Protein AF-A0A0N7JVE0-F1 (afdb_monomer_lite)

Organism: NCBI:txid1323664

Secondary structure (DSSP, 8-state):
-EEEEEEEEEETT----EEEEEEEE-SS--HHHHHHHHHHH-TTEEEEEEEEEEE--

Sequence (57 aa):
MTIFVRYEYRQHGKKTVLTGSDTITVAENTPQAILAMLRLLHPQWESFRVIESRLSQ

Foldseek 3Di:
DKKKWKKWFDFPPGPDIDIDIDIDDFPDPDPVRVVVRCCVVCVRTPDMDTPDMDHDD

Radius of gyration: 11.14 Å; chains: 1; bounding box: 28×26×21 Å

Structure (mmCIF, N/CA/C/O backbone):
data_AF-A0A0N7JVE0-F1
#
_entry.id   AF-A0A0N7JVE0-F1
#
loop_
_atom_site.group_PDB
_atom_site.id
_atom_site.type_symbol
_atom_site.label_atom_id
_atom_site.label_alt_id
_atom_site.label_comp_id
_atom_site.label_asym_id
_atom_site.label_entity_id
_atom_site.label_seq_id
_atom_site.pdbx_PDB_ins_code
_atom_site.Cartn_x
_atom_site.Cartn_y
_atom_site.Cartn_z
_atom_site.occupancy
_atom_site.B_iso_or_equiv
_atom_site.auth_seq_id
_atom_site.auth_comp_id
_atom_site.auth_asym_id
_atom_site.auth_atom_id
_atom_site.pdbx_PDB_model_num
ATOM 1 N N . MET A 1 1 ? -13.677 6.367 7.204 1.00 89.19 1 MET A N 1
ATOM 2 C CA . MET A 1 1 ? -13.166 7.653 6.681 1.00 89.19 1 MET A CA 1
ATOM 3 C C . MET A 1 1 ? -12.350 7.406 5.430 1.00 89.19 1 MET A C 1
ATOM 5 O O . MET A 1 1 ? -11.784 6.325 5.307 1.00 89.19 1 MET A O 1
ATOM 9 N N . THR A 1 2 ? -12.257 8.389 4.544 1.00 94.56 2 THR A N 1
ATOM 10 C CA . THR A 1 2 ? -11.508 8.255 3.293 1.00 94.56 2 THR A CA 1
ATOM 11 C C . THR A 1 2 ? -10.197 9.030 3.387 1.00 9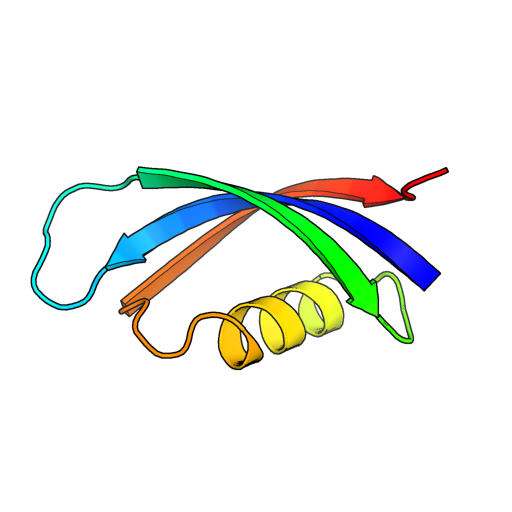4.56 2 THR A C 1
ATOM 13 O O . THR A 1 2 ? -10.180 10.180 3.821 1.00 94.56 2 THR A O 1
ATOM 16 N N . ILE A 1 3 ? -9.086 8.395 3.023 1.00 94.69 3 ILE A N 1
ATOM 17 C CA . ILE A 1 3 ? -7.733 8.947 3.130 1.00 94.69 3 ILE A CA 1
ATOM 18 C C . ILE A 1 3 ? -7.049 8.816 1.775 1.00 94.69 3 ILE A C 1
ATOM 20 O O . ILE A 1 3 ? -6.999 7.730 1.202 1.00 94.69 3 ILE A O 1
ATOM 24 N N . PHE A 1 4 ? -6.501 9.921 1.284 1.00 95.19 4 PHE A N 1
ATOM 25 C CA . PHE A 1 4 ? -5.560 9.918 0.175 1.00 95.19 4 PHE A CA 1
ATOM 26 C C . PHE A 1 4 ? -4.168 9.569 0.695 1.00 95.19 4 PHE A C 1
ATOM 28 O O . PHE A 1 4 ? -3.685 10.183 1.651 1.00 95.19 4 PHE A O 1
ATOM 35 N N . VAL A 1 5 ? -3.509 8.612 0.053 1.00 95.69 5 VAL A N 1
ATOM 36 C CA . VAL A 1 5 ? -2.202 8.106 0.467 1.00 95.69 5 VAL A CA 1
ATOM 37 C C . VAL A 1 5 ? -1.273 8.072 -0.735 1.00 95.69 5 VAL A C 1
ATOM 39 O O . VAL A 1 5 ? -1.613 7.498 -1.765 1.00 95.69 5 VAL A O 1
ATOM 42 N N . ARG A 1 6 ? -0.079 8.646 -0.589 1.00 96.25 6 ARG A N 1
ATOM 43 C CA . ARG A 1 6 ? 1.051 8.466 -1.504 1.00 96.25 6 ARG A CA 1
ATOM 44 C C . ARG A 1 6 ? 2.054 7.509 -0.896 1.00 96.25 6 ARG A C 1
ATOM 46 O O . ARG A 1 6 ? 2.387 7.609 0.287 1.00 96.25 6 ARG A O 1
ATOM 53 N N . TYR A 1 7 ? 2.559 6.604 -1.715 1.00 95.94 7 TYR A N 1
ATOM 54 C CA . TYR A 1 7 ? 3.433 5.533 -1.266 1.00 95.94 7 TYR A CA 1
ATOM 55 C C . TYR A 1 7 ? 4.531 5.228 -2.284 1.00 95.94 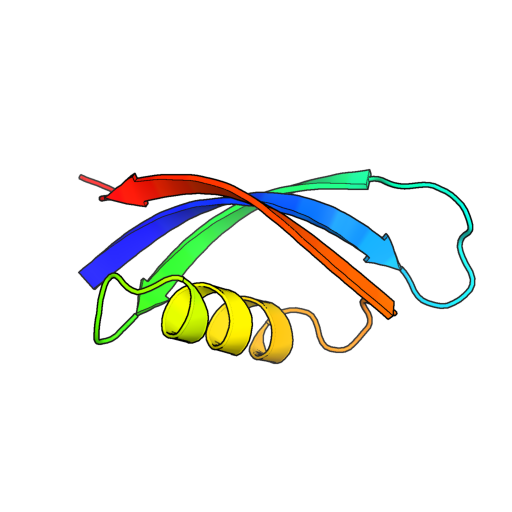7 TYR A C 1
ATOM 57 O O . TYR A 1 7 ? 4.392 5.471 -3.483 1.00 95.94 7 TYR A O 1
ATOM 65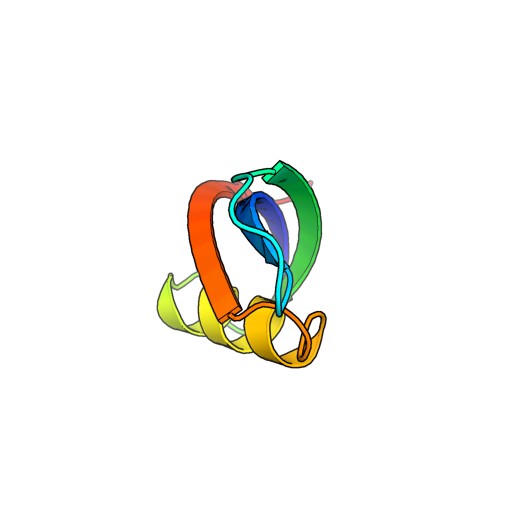 N N . GLU A 1 8 ? 5.621 4.664 -1.779 1.00 96.06 8 GLU A N 1
ATOM 66 C CA . GLU A 1 8 ? 6.616 3.945 -2.566 1.00 96.06 8 GLU A CA 1
ATOM 67 C C . GLU A 1 8 ? 6.367 2.453 -2.408 1.00 96.06 8 GLU A C 1
ATOM 69 O O . GLU A 1 8 ? 6.004 2.003 -1.321 1.00 96.06 8 GLU A O 1
ATOM 74 N N . TYR A 1 9 ? 6.587 1.675 -3.459 1.00 94.81 9 TYR A N 1
ATOM 75 C CA . TYR A 1 9 ? 6.463 0.227 -3.406 1.00 94.81 9 TYR A CA 1
ATOM 76 C C . TYR A 1 9 ? 7.454 -0.473 -4.330 1.00 94.81 9 TYR A C 1
ATOM 78 O O . TYR A 1 9 ? 7.976 0.099 -5.288 1.00 94.81 9 TYR A O 1
ATOM 86 N N . ARG A 1 10 ? 7.698 -1.748 -4.044 1.00 94.00 10 ARG A N 1
ATOM 87 C CA . ARG A 1 10 ? 8.458 -2.669 -4.882 1.00 94.00 10 ARG A CA 1
ATOM 88 C C . ARG A 1 10 ? 7.581 -3.871 -5.203 1.00 94.00 10 ARG A C 1
ATOM 90 O O . ARG A 1 10 ? 7.077 -4.539 -4.303 1.00 94.00 10 ARG A O 1
ATOM 97 N N . GLN A 1 11 ? 7.393 -4.144 -6.491 1.00 90.06 11 GLN A N 1
ATOM 98 C CA . GLN A 1 11 ? 6.685 -5.347 -6.934 1.00 90.06 11 GLN A CA 1
ATOM 99 C C . GLN A 1 11 ? 7.566 -6.580 -6.769 1.00 90.06 11 GLN A C 1
ATOM 101 O O . GLN A 1 11 ? 8.780 -6.492 -6.964 1.00 90.06 11 GLN A O 1
ATOM 106 N N . HIS A 1 12 ? 6.936 -7.723 -6.503 1.00 86.75 12 HIS A N 1
ATOM 107 C CA . HIS A 1 12 ? 7.628 -9.005 -6.442 1.00 86.75 12 HIS A CA 1
ATOM 108 C C . HIS A 1 12 ? 8.501 -9.242 -7.678 1.00 86.75 12 HIS A C 1
ATOM 110 O O . HIS A 1 12 ? 8.047 -9.114 -8.818 1.00 86.75 12 HIS A O 1
ATOM 116 N N . GLY A 1 13 ? 9.781 -9.534 -7.442 1.00 85.12 13 GLY A N 1
ATOM 117 C CA . GLY A 1 13 ? 10.756 -9.857 -8.480 1.00 85.12 13 GLY A CA 1
ATOM 118 C C . GLY A 1 13 ? 11.311 -8.641 -9.223 1.00 85.12 13 GLY A C 1
ATOM 119 O O . GLY A 1 13 ? 12.148 -8.800 -10.113 1.00 85.12 13 GLY A O 1
ATOM 120 N N . LYS A 1 14 ? 10.900 -7.418 -8.864 1.00 86.38 14 LYS A N 1
ATOM 121 C CA . LYS A 1 14 ? 11.431 -6.176 -9.439 1.00 86.38 14 LYS A CA 1
ATOM 122 C C . LYS A 1 14 ? 12.314 -5.458 -8.430 1.00 86.38 14 LYS A C 1
ATOM 124 O O . LYS A 1 14 ? 11.958 -5.305 -7.274 1.00 86.38 14 LYS A O 1
ATOM 129 N N . LYS A 1 15 ? 13.467 -4.951 -8.871 1.00 85.69 15 LYS A N 1
ATOM 130 C CA . LYS A 1 15 ? 14.376 -4.168 -8.007 1.00 85.69 15 LYS A CA 1
ATOM 131 C C . LYS A 1 15 ? 14.006 -2.685 -7.927 1.00 85.69 15 LYS A C 1
ATOM 133 O O . LYS A 1 15 ? 14.409 -2.002 -6.986 1.00 85.69 15 LYS A O 1
ATOM 138 N N . THR A 1 16 ? 13.245 -2.197 -8.900 1.00 93.00 16 THR A N 1
ATOM 139 C CA . THR A 1 16 ? 12.863 -0.790 -9.015 1.00 93.00 16 THR A CA 1
ATOM 140 C C . THR A 1 16 ? 11.838 -0.413 -7.952 1.00 93.00 16 THR A C 1
ATOM 142 O O . THR A 1 16 ? 10.838 -1.108 -7.775 1.00 93.00 16 THR A O 1
ATOM 145 N N . VAL A 1 17 ? 12.093 0.698 -7.263 1.00 92.81 17 VAL A N 1
ATOM 146 C CA . VAL A 1 17 ? 11.107 1.353 -6.401 1.00 92.81 17 VAL A CA 1
ATOM 147 C C . VAL A 1 17 ? 10.210 2.213 -7.283 1.00 92.81 17 VAL A C 1
ATOM 149 O O . VAL A 1 17 ? 10.699 3.000 -8.091 1.00 92.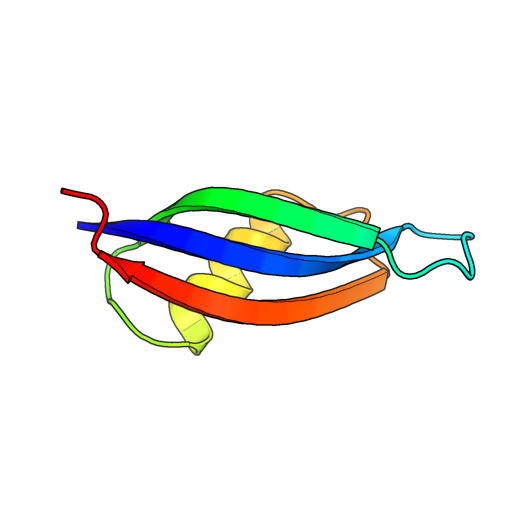81 17 VAL A O 1
ATOM 152 N N . LEU A 1 18 ? 8.905 2.028 -7.147 1.00 94.31 18 LEU A N 1
ATOM 153 C CA . LEU A 1 18 ? 7.876 2.770 -7.860 1.00 94.31 18 LEU A CA 1
ATOM 154 C C . LEU A 1 18 ? 7.116 3.652 -6.876 1.00 94.31 18 LEU A C 1
ATOM 156 O O . LEU A 1 18 ? 6.993 3.313 -5.703 1.00 94.31 18 LEU A O 1
ATOM 160 N N . THR A 1 19 ? 6.581 4.764 -7.361 1.00 95.31 19 THR A N 1
ATOM 161 C CA . THR A 1 19 ? 5.698 5.643 -6.595 1.00 95.31 19 THR A CA 1
ATOM 162 C C . THR A 1 19 ? 4.264 5.489 -7.080 1.00 95.31 19 THR A C 1
ATOM 164 O O . THR A 1 19 ? 4.009 5.215 -8.254 1.00 95.31 19 THR A O 1
ATOM 167 N N . GLY A 1 20 ? 3.313 5.640 -6.167 1.00 94.62 20 GLY A N 1
ATOM 168 C CA . GLY A 1 20 ? 1.893 5.570 -6.472 1.00 94.62 20 GLY A CA 1
ATOM 169 C C . GLY A 1 20 ? 1.062 6.360 -5.474 1.00 94.62 20 GLY A C 1
ATOM 170 O O . GLY A 1 20 ? 1.572 6.903 -4.488 1.00 94.62 20 GLY A O 1
ATOM 171 N N . SER A 1 21 ? -0.232 6.439 -5.755 1.00 95.25 21 SER A N 1
ATOM 172 C CA . SER A 1 21 ? -1.202 7.018 -4.839 1.00 95.25 21 SER A CA 1
ATOM 173 C C . SER A 1 21 ? -2.538 6.314 -4.951 1.00 95.25 21 SER A C 1
ATOM 175 O O . SER A 1 21 ? -2.961 6.018 -6.063 1.00 95.25 21 SER A O 1
ATOM 177 N N . ASP A 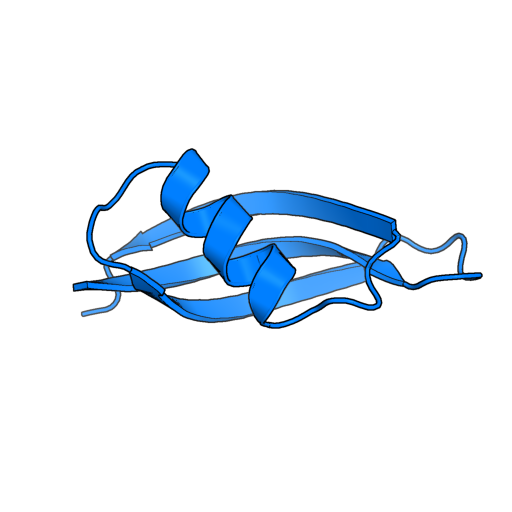1 22 ? -3.213 6.146 -3.819 1.00 93.75 22 ASP A N 1
ATOM 178 C CA . ASP A 1 22 ? -4.579 5.635 -3.747 1.00 93.75 22 ASP A CA 1
ATOM 179 C C . ASP A 1 22 ? -5.431 6.462 -2.795 1.00 93.75 22 ASP A C 1
ATOM 181 O O . ASP A 1 22 ? -4.938 7.141 -1.890 1.00 93.75 22 ASP A O 1
ATOM 185 N N . THR A 1 23 ? -6.738 6.325 -2.978 1.00 95.19 23 THR A N 1
ATOM 186 C CA . THR A 1 23 ? -7.740 6.757 -2.016 1.00 95.19 23 THR A CA 1
ATOM 187 C C . THR A 1 23 ? -8.299 5.513 -1.336 1.00 95.19 23 THR A C 1
ATOM 189 O O . THR A 1 23 ? -8.934 4.685 -1.984 1.00 95.19 23 THR A O 1
ATOM 192 N N . ILE A 1 24 ? -8.057 5.369 -0.034 1.00 94.38 24 ILE A N 1
ATOM 193 C CA . ILE A 1 24 ? -8.477 4.200 0.746 1.00 94.38 24 ILE A CA 1
ATOM 194 C C . ILE A 1 24 ? -9.509 4.585 1.801 1.00 94.38 24 ILE A C 1
ATOM 196 O O . ILE A 1 24 ? -9.471 5.680 2.364 1.00 94.38 24 ILE A O 1
ATOM 200 N N . THR A 1 25 ? -10.413 3.662 2.118 1.00 95.12 25 THR A N 1
ATOM 201 C CA . THR A 1 25 ? -11.336 3.818 3.244 1.00 95.12 25 THR A CA 1
ATOM 202 C C . THR A 1 25 ? -10.819 3.027 4.436 1.00 95.12 25 THR A C 1
ATOM 204 O O . THR A 1 25 ? -10.671 1.814 4.354 1.00 95.12 25 THR A O 1
ATOM 207 N N . VAL A 1 26 ? -10.571 3.701 5.557 1.00 92.75 26 VAL A N 1
ATOM 208 C CA . VAL A 1 26 ? -10.136 3.077 6.816 1.00 92.75 26 VAL A CA 1
ATOM 209 C C . VAL A 1 26 ? -11.103 3.413 7.947 1.00 92.75 26 VAL A C 1
ATOM 211 O O . VAL A 1 26 ? -11.802 4.430 7.902 1.00 92.75 26 VAL A O 1
ATOM 214 N N . ALA A 1 27 ? -11.163 2.555 8.965 1.00 89.94 27 ALA A N 1
ATOM 215 C CA . ALA A 1 27 ? -11.951 2.820 10.168 1.00 89.94 27 ALA A CA 1
ATOM 216 C C . ALA A 1 27 ? -11.336 3.959 11.004 1.00 89.94 27 ALA A C 1
ATOM 218 O O . ALA A 1 27 ? -12.061 4.825 11.485 1.00 89.94 27 ALA A O 1
ATOM 219 N N . GLU A 1 28 ? -10.001 4.007 11.085 1.00 89.88 28 GLU A N 1
ATOM 220 C CA . GLU A 1 28 ? -9.230 4.960 11.893 1.00 89.88 28 GLU A CA 1
ATOM 221 C C . GLU A 1 28 ? -8.072 5.571 11.084 1.00 89.88 28 GLU A C 1
ATOM 223 O O . GLU A 1 28 ? -7.445 4.876 10.284 1.00 89.88 28 GLU A O 1
ATOM 228 N N . ASN A 1 29 ? -7.754 6.856 11.306 1.00 88.69 29 ASN A N 1
ATOM 229 C CA . ASN A 1 29 ? -6.619 7.537 10.664 1.00 88.69 29 ASN A CA 1
ATOM 230 C C . ASN A 1 29 ? -5.317 7.235 11.409 1.00 88.69 29 ASN A C 1
ATOM 232 O O . ASN A 1 29 ? -4.712 8.121 12.015 1.00 88.69 29 ASN A O 1
ATOM 236 N N . THR A 1 30 ? -4.912 5.970 11.417 1.00 91.56 30 THR A N 1
ATOM 237 C CA . THR A 1 30 ? -3.642 5.554 12.010 1.00 91.56 30 THR A CA 1
ATOM 238 C C . THR A 1 30 ? -2.719 4.996 10.932 1.00 91.56 30 THR A C 1
ATOM 240 O O . THR A 1 30 ? -3.190 4.348 9.988 1.00 91.56 30 THR A O 1
ATOM 243 N N . PRO A 1 31 ? -1.393 5.192 11.051 1.00 90.25 31 PRO A N 1
ATOM 244 C CA . PRO A 1 31 ? -0.436 4.602 10.120 1.00 90.25 31 PRO A CA 1
ATOM 245 C C . PRO A 1 31 ? -0.624 3.088 9.964 1.00 90.25 31 PRO A C 1
ATOM 247 O O . PRO A 1 31 ? -0.544 2.564 8.859 1.00 90.25 31 PRO A O 1
ATOM 250 N N . GLN A 1 32 ? -0.935 2.379 11.051 1.00 92.50 32 GLN A N 1
ATOM 251 C CA . GLN A 1 32 ? -1.163 0.936 11.053 1.00 92.50 32 GLN A CA 1
ATOM 252 C C . GLN A 1 32 ? -2.388 0.547 10.218 1.00 92.50 32 GLN A C 1
ATOM 254 O O . GLN A 1 32 ? -2.294 -0.387 9.422 1.00 92.50 32 GLN A O 1
ATOM 259 N N . ALA A 1 33 ? -3.505 1.269 10.354 1.00 93.81 33 ALA A N 1
ATOM 260 C CA . ALA A 1 33 ? -4.710 1.015 9.566 1.00 93.81 33 ALA A CA 1
ATOM 261 C C . ALA A 1 33 ? -4.473 1.266 8.068 1.00 93.81 33 ALA A C 1
ATOM 263 O O . ALA A 1 33 ? -4.876 0.456 7.233 1.00 93.81 33 ALA A O 1
ATOM 264 N N . ILE A 1 34 ? -3.752 2.341 7.730 1.00 93.50 34 ILE A N 1
ATOM 265 C CA . ILE A 1 34 ? -3.363 2.660 6.349 1.00 93.50 34 ILE A CA 1
ATOM 266 C C . ILE A 1 34 ? -2.473 1.553 5.768 1.00 93.50 34 ILE A C 1
ATOM 268 O O . ILE A 1 34 ? -2.742 1.048 4.680 1.00 93.50 34 ILE A O 1
ATOM 272 N N . LEU A 1 35 ? -1.435 1.131 6.500 1.00 93.25 35 LEU A N 1
ATOM 273 C CA . LEU A 1 35 ? -0.523 0.072 6.057 1.00 93.25 35 LEU A CA 1
ATOM 274 C C . LEU A 1 35 ? -1.238 -1.276 5.891 1.00 93.25 35 LEU A C 1
ATOM 276 O O . LEU A 1 35 ? -0.968 -1.991 4.927 1.00 93.25 35 LEU A O 1
ATOM 280 N N . ALA A 1 36 ? -2.137 -1.631 6.812 1.00 94.00 36 ALA A N 1
ATOM 281 C CA . ALA A 1 36 ? -2.922 -2.860 6.729 1.00 94.00 36 ALA A CA 1
ATOM 282 C C . ALA A 1 36 ? -3.824 -2.867 5.486 1.00 94.00 36 ALA A C 1
ATOM 284 O O . ALA A 1 36 ? -3.875 -3.866 4.771 1.00 94.00 36 ALA A O 1
ATOM 285 N N . MET A 1 37 ? -4.470 -1.738 5.188 1.00 95.38 37 MET A N 1
ATOM 286 C CA . MET A 1 37 ? -5.310 -1.598 4.001 1.00 95.38 37 MET A CA 1
ATOM 287 C C . MET A 1 37 ? -4.493 -1.670 2.704 1.00 95.38 37 MET A C 1
ATOM 289 O O . MET A 1 37 ? -4.872 -2.387 1.784 1.00 95.38 37 MET A O 1
ATOM 293 N N . LEU A 1 38 ? -3.333 -1.004 2.637 1.00 94.12 38 LEU A N 1
ATOM 294 C CA . LEU A 1 38 ? -2.449 -1.091 1.467 1.00 94.12 38 LEU A CA 1
ATOM 295 C C . LEU A 1 38 ? -1.956 -2.524 1.215 1.00 94.12 38 LEU A C 1
ATOM 297 O O . LEU A 1 38 ? -1.913 -2.949 0.064 1.00 94.12 38 LEU A O 1
ATOM 301 N N . ARG A 1 39 ? -1.649 -3.298 2.269 1.00 93.31 39 ARG A N 1
ATOM 302 C CA . ARG A 1 39 ? -1.298 -4.730 2.135 1.00 93.31 39 ARG A CA 1
ATOM 303 C C . ARG A 1 39 ? -2.432 -5.554 1.553 1.00 93.31 39 ARG A C 1
ATOM 305 O O . ARG A 1 39 ? -2.177 -6.441 0.748 1.00 93.31 39 ARG A O 1
ATOM 312 N N . LEU A 1 40 ? -3.660 -5.279 1.988 1.00 94.44 40 LEU A N 1
ATOM 313 C CA . LEU A 1 40 ? -4.839 -5.996 1.520 1.00 94.44 40 LEU A CA 1
ATOM 314 C C . LEU A 1 40 ? -5.105 -5.728 0.034 1.00 94.44 40 LEU A C 1
ATOM 316 O O . LEU A 1 40 ? -5.434 -6.652 -0.703 1.00 94.44 40 LEU A O 1
ATOM 320 N N . LEU A 1 41 ? -4.947 -4.476 -0.400 1.00 93.88 41 LEU A N 1
ATOM 321 C CA . LEU A 1 41 ? -5.183 -4.063 -1.786 1.00 93.88 41 LEU A CA 1
ATOM 322 C C . LEU A 1 41 ? -4.072 -4.511 -2.742 1.00 93.88 41 LEU A C 1
ATOM 324 O O . LEU A 1 41 ? -4.342 -4.782 -3.910 1.00 93.88 41 LEU A O 1
ATOM 328 N N . HIS A 1 42 ? -2.834 -4.606 -2.252 1.00 92.94 42 HIS A N 1
ATOM 329 C CA . HIS A 1 42 ? -1.657 -4.867 -3.080 1.00 92.94 42 HIS A CA 1
ATOM 330 C C . HIS A 1 42 ? -0.818 -6.052 -2.567 1.00 92.94 42 HIS A C 1
ATOM 332 O O . HIS A 1 42 ? 0.345 -5.875 -2.188 1.00 92.94 42 HIS A O 1
ATOM 338 N N . PRO A 1 43 ? -1.361 -7.286 -2.576 1.00 91.75 43 PRO A N 1
ATOM 339 C CA . PRO A 1 43 ? -0.688 -8.470 -2.028 1.00 91.75 43 PRO A CA 1
ATOM 340 C C . PRO A 1 43 ? 0.624 -8.844 -2.744 1.00 91.75 43 PRO A C 1
ATOM 342 O O . PRO A 1 43 ? 1.456 -9.556 -2.191 1.00 91.75 43 PRO A O 1
ATOM 345 N N . GLN A 1 44 ? 0.829 -8.365 -3.972 1.00 91.25 44 GLN A N 1
ATOM 346 C CA . GLN A 1 44 ? 2.019 -8.600 -4.795 1.00 91.25 44 GLN A CA 1
ATOM 347 C C . GLN A 1 44 ? 3.201 -7.661 -4.497 1.00 91.25 44 GLN A C 1
ATOM 349 O O . GLN A 1 44 ? 4.233 -7.737 -5.175 1.00 91.25 44 GLN A O 1
ATOM 354 N N . TRP A 1 45 ? 3.060 -6.723 -3.559 1.00 93.00 45 TRP A N 1
ATOM 355 C CA . TRP A 1 45 ? 4.163 -5.851 -3.162 1.00 93.00 45 TRP A CA 1
ATOM 356 C C . TRP A 1 45 ? 5.057 -6.550 -2.139 1.00 93.00 45 TRP A C 1
ATOM 358 O O . TRP A 1 45 ? 4.607 -6.948 -1.070 1.00 93.00 45 TRP A O 1
ATOM 368 N N . GLU A 1 46 ? 6.347 -6.653 -2.449 1.00 88.75 46 GLU A N 1
ATOM 369 C CA . GLU A 1 46 ? 7.356 -7.165 -1.513 1.00 88.75 46 GLU A CA 1
ATOM 370 C C . GLU A 1 46 ? 7.640 -6.165 -0.394 1.00 88.75 46 GLU A C 1
ATOM 372 O O . GLU A 1 46 ? 7.871 -6.533 0.757 1.00 88.75 46 GLU A O 1
ATOM 377 N N . SER A 1 47 ? 7.650 -4.880 -0.736 1.00 89.75 47 SER A N 1
ATOM 378 C CA . SER A 1 47 ? 7.838 -3.801 0.218 1.00 89.75 47 SER A CA 1
ATOM 379 C C . SER A 1 47 ? 7.079 -2.567 -0.226 1.00 89.75 47 SER A C 1
ATOM 381 O O . SER A 1 47 ? 6.878 -2.330 -1.418 1.00 89.75 47 SER A O 1
ATOM 383 N N . PHE A 1 48 ? 6.643 -1.778 0.748 1.00 93.00 48 PHE A N 1
ATOM 384 C CA . PHE A 1 48 ? 6.026 -0.488 0.505 1.00 93.00 48 PHE A CA 1
ATOM 385 C C . PHE A 1 48 ? 6.184 0.413 1.726 1.00 93.00 48 PHE A C 1
ATOM 387 O O . PHE A 1 48 ? 6.384 -0.053 2.851 1.00 93.00 48 PHE A O 1
ATOM 394 N N . ARG A 1 49 ? 6.107 1.718 1.489 1.00 93.19 49 ARG A N 1
ATOM 395 C CA . ARG A 1 49 ? 6.228 2.765 2.498 1.00 93.19 49 ARG A CA 1
ATOM 396 C C . ARG A 1 49 ? 5.265 3.891 2.163 1.00 93.19 49 ARG A C 1
ATOM 398 O O . ARG A 1 49 ? 5.223 4.352 1.029 1.00 93.19 49 ARG A O 1
ATOM 405 N N . VAL A 1 50 ? 4.545 4.379 3.166 1.00 94.56 50 VAL A N 1
ATOM 406 C CA . VAL A 1 50 ? 3.742 5.600 3.042 1.00 94.56 50 VAL A CA 1
ATOM 407 C C . VAL A 1 50 ? 4.671 6.815 3.086 1.00 94.56 50 VAL A C 1
ATOM 409 O O . VAL A 1 50 ? 5.475 6.949 4.010 1.00 94.56 50 VAL A O 1
ATOM 412 N N . ILE A 1 51 ? 4.568 7.679 2.076 1.00 95.38 51 ILE A N 1
ATOM 413 C CA . ILE A 1 51 ? 5.301 8.950 1.979 1.00 95.38 51 ILE A CA 1
ATOM 414 C C . ILE A 1 51 ? 4.458 10.075 2.582 1.00 95.38 51 ILE A C 1
ATOM 416 O O . ILE A 1 51 ? 4.960 10.902 3.335 1.00 95.38 51 ILE A O 1
ATOM 420 N N . GLU A 1 52 ? 3.170 10.095 2.246 1.00 93.56 52 GLU A N 1
ATOM 421 C CA . GLU A 1 52 ? 2.223 11.135 2.637 1.00 93.56 52 GLU A CA 1
ATOM 422 C C . GLU A 1 52 ? 0.836 10.507 2.788 1.00 93.56 52 GLU A C 1
ATOM 424 O O . GLU A 1 52 ? 0.434 9.659 1.990 1.00 93.56 52 GLU A O 1
ATOM 429 N N . SER A 1 53 ? 0.089 10.939 3.799 1.00 93.38 53 SER A N 1
ATOM 430 C CA . SER A 1 53 ? -1.319 10.586 3.963 1.00 93.38 53 SER A CA 1
ATOM 431 C C . SER A 1 53 ? -2.105 11.797 4.438 1.00 93.38 53 SER A C 1
ATOM 433 O O . SER A 1 53 ? -1.682 12.474 5.376 1.00 93.38 53 SER A O 1
ATOM 435 N N . ARG A 1 54 ? -3.262 12.049 3.830 1.00 93.56 54 ARG A N 1
ATOM 436 C CA . ARG A 1 54 ? -4.172 13.136 4.210 1.00 93.56 54 ARG A CA 1
ATOM 437 C C . ARG A 1 54 ? -5.619 12.694 4.065 1.00 93.56 54 ARG A C 1
ATOM 439 O O . ARG A 1 54 ? -5.925 11.848 3.229 1.00 93.56 54 ARG A O 1
ATOM 446 N N . LEU A 1 55 ? -6.515 13.278 4.853 1.00 91.69 55 LEU A N 1
ATOM 447 C CA . LEU A 1 55 ? -7.949 13.048 4.684 1.00 91.69 55 LEU A CA 1
ATOM 448 C C . LEU A 1 55 ? -8.364 13.441 3.261 1.00 91.69 55 LEU A C 1
ATOM 450 O O . LEU A 1 55 ? -7.995 14.512 2.777 1.00 91.69 55 LEU A O 1
ATOM 454 N N . SER A 1 56 ? -9.093 12.552 2.590 1.00 83.62 56 SER A N 1
ATOM 455 C CA . SER A 1 56 ? -9.742 12.875 1.325 1.00 83.62 56 SER A CA 1
ATOM 456 C C . SER A 1 56 ? -11.037 13.603 1.660 1.00 83.62 56 SER A C 1
ATOM 458 O O . SER A 1 56 ? -11.856 13.056 2.400 1.00 83.62 56 SER A O 1
ATOM 460 N N . GLN A 1 57 ? -11.167 14.837 1.172 1.00 64.12 57 GLN A N 1
ATOM 461 C CA . GLN A 1 57 ? -1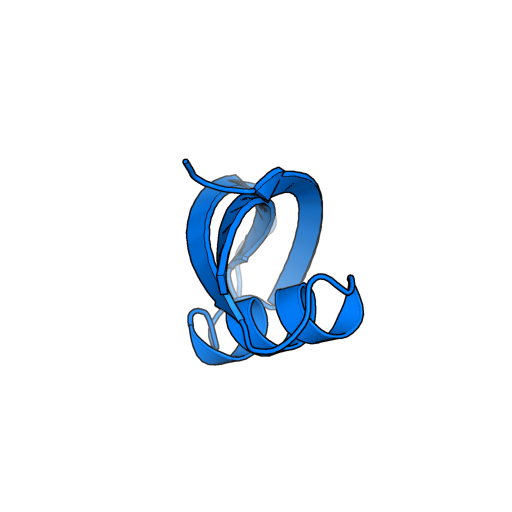2.399 15.622 1.274 1.00 64.12 57 GLN A CA 1
ATOM 462 C C . GLN A 1 57 ? -13.526 14.990 0.459 1.00 64.12 57 GLN A C 1
ATOM 464 O O . GLN A 1 57 ? -13.207 14.329 -0.559 1.00 64.12 57 GLN A O 1
#

pLDDT: mean 92.09, std 4.73, range [64.12, 96.25]